Protein AF-A0A8T8DA16-F1 (afdb_monomer_lite)

Radius of gyration: 34.36 Å; chains: 1; bounding box: 110×51×105 Å

Secondary structure (DSSP, 8-state):
---PPPPPP-TT-PPPPPPEEEEEE--TTT-SS-EEEEEEETHHHHHHHHHHHHHTPPP---TTHHHHTTSPTTPBPPGGGHHHHHHHHHHHHHHHHHHHHHHHHHHS-SHHHHHHT-----------------------------------PPPP---PPP-PPPP-------

pLDDT: mean 71.91, std 21.82, range [33.97, 97.0]

Sequence (174 aa):
MSETPEPPRPDGAEPPPQRAAAALRFDPSTDPAPRVVAAGFGTMAEAILRRAREAGVPEVTSPLAPVLARVPPGQTIPAALFEVVAQIMALALELDRQMAAGRAGRAQGPDLAARWGLAAGAGSPAGAGSSGGAGAAAGSRSGPVRGGGGSWDAPPGGPAPRGHPDPDDGRSQA

Foldseek 3Di:
DDPDPDPDDPPPPDDPAWDWAWDWDDDPVPDPAIFTQAIDTHPSRVVVVVVCVVVVQDDDDDPCRVVNNPHDHPDGDDPVCRVVVVVVVVVRVVVSVVVVVVVVVVVDDDCVCVVVVVDPDDDDDDDDDDDDDDDDDDDDDDDDDDDDDDDPDDDDDDDDDDDDDDDDDDDDDD

Structure (mmCIF, N/CA/C/O backbone):
data_AF-A0A8T8DA16-F1
#
_entry.id   AF-A0A8T8DA16-F1
#
loop_
_atom_site.group_PDB
_atom_site.id
_atom_site.type_symbol
_atom_site.label_atom_id
_atom_site.label_alt_id
_atom_site.label_comp_id
_atom_site.label_asym_id
_atom_site.label_entity_id
_atom_site.label_seq_id
_atom_site.pdbx_PDB_ins_code
_atom_site.Cartn_x
_atom_site.Cartn_y
_atom_site.Cartn_z
_atom_site.occupancy
_atom_site.B_iso_or_equiv
_atom_site.auth_seq_id
_atom_site.auth_comp_id
_atom_site.auth_asym_id
_atom_site.auth_atom_id
_atom_site.pdbx_PDB_model_num
ATOM 1 N N . MET A 1 1 ? -2.607 -19.656 51.298 1.00 48.72 1 MET A N 1
ATOM 2 C CA . MET A 1 1 ? -2.716 -19.192 49.903 1.00 48.72 1 MET A CA 1
ATOM 3 C C . MET A 1 1 ? -1.971 -17.874 49.841 1.00 48.72 1 MET A C 1
ATOM 5 O O . MET A 1 1 ? -2.495 -16.875 50.308 1.00 48.72 1 MET A O 1
ATOM 9 N N . SER A 1 2 ? -0.698 -17.910 49.446 1.00 49.25 2 SER A N 1
ATOM 10 C CA . SER A 1 2 ? 0.132 -16.708 49.340 1.00 49.25 2 SER A CA 1
ATOM 11 C C . SER A 1 2 ? -0.138 -16.086 47.981 1.00 49.25 2 SER A C 1
ATOM 13 O O . SER A 1 2 ? 0.453 -16.493 46.986 1.00 49.25 2 SER A O 1
ATOM 15 N N . GLU A 1 3 ? -1.089 -15.163 47.930 1.00 54.31 3 GLU A N 1
ATOM 16 C CA . GLU A 1 3 ? -1.264 -14.308 46.764 1.00 54.31 3 GLU A CA 1
ATOM 17 C C . GLU A 1 3 ? -0.115 -13.295 46.797 1.00 54.31 3 GLU A C 1
ATOM 19 O O . GLU A 1 3 ? -0.095 -12.363 47.599 1.00 54.31 3 GLU A O 1
ATOM 24 N N . THR A 1 4 ? 0.939 -13.567 46.029 1.00 67.56 4 THR A N 1
ATOM 25 C CA . THR A 1 4 ? 1.995 -12.588 45.773 1.00 67.56 4 THR A CA 1
ATOM 26 C C . THR A 1 4 ? 1.342 -11.399 45.067 1.00 67.56 4 THR A C 1
ATOM 28 O O . THR A 1 4 ? 0.756 -11.614 44.006 1.00 67.56 4 THR A O 1
ATOM 31 N N . PRO A 1 5 ? 1.408 -10.168 45.606 1.00 65.50 5 PRO A N 1
ATOM 32 C CA . PRO A 1 5 ? 0.870 -9.012 44.903 1.00 65.50 5 PRO A CA 1
ATOM 33 C C . PRO A 1 5 ? 1.649 -8.827 43.595 1.00 65.50 5 PRO A C 1
ATOM 35 O O . PRO A 1 5 ? 2.867 -8.633 43.610 1.00 65.50 5 PRO A O 1
ATOM 38 N N . GLU A 1 6 ? 0.948 -8.958 42.465 1.00 62.88 6 GLU A N 1
ATOM 39 C CA . GLU A 1 6 ? 1.488 -8.712 41.126 1.00 62.88 6 GLU A CA 1
ATOM 40 C C . GLU A 1 6 ? 2.008 -7.261 41.081 1.00 62.88 6 GLU A C 1
ATOM 42 O O . GLU A 1 6 ? 1.307 -6.351 41.540 1.00 62.88 6 GLU A O 1
ATOM 47 N N . PRO A 1 7 ? 3.238 -7.011 40.594 1.00 73.38 7 PRO A N 1
ATOM 48 C CA . PRO A 1 7 ? 3.751 -5.652 40.474 1.00 73.38 7 PRO A CA 1
ATOM 49 C C . PRO A 1 7 ? 2.820 -4.819 39.577 1.00 73.38 7 PRO A C 1
ATOM 51 O O . PRO A 1 7 ? 2.279 -5.357 38.606 1.00 73.38 7 PRO A O 1
ATOM 54 N N . PRO A 1 8 ? 2.633 -3.516 39.864 1.00 69.31 8 PRO A N 1
ATOM 55 C CA . PRO A 1 8 ? 1.788 -2.662 39.041 1.00 69.31 8 PRO A CA 1
ATOM 56 C C . PRO A 1 8 ? 2.311 -2.689 37.605 1.00 69.31 8 PRO A C 1
ATOM 58 O O . PRO A 1 8 ? 3.487 -2.403 37.351 1.00 69.31 8 PRO A O 1
ATOM 61 N N . ARG A 1 9 ? 1.442 -3.070 36.660 1.00 64.38 9 ARG A N 1
ATOM 62 C CA . ARG A 1 9 ? 1.748 -2.909 35.237 1.00 64.38 9 ARG A CA 1
ATOM 63 C C . ARG A 1 9 ? 2.027 -1.423 35.009 1.00 64.38 9 ARG A C 1
ATOM 65 O O . ARG A 1 9 ? 1.379 -0.592 35.636 1.00 64.38 9 ARG A O 1
ATOM 72 N N . PRO A 1 10 ? 2.998 -1.058 34.164 1.00 67.38 10 PRO A N 1
ATOM 73 C CA . PRO A 1 10 ? 3.217 0.341 33.836 1.00 67.38 10 PRO A CA 1
ATOM 74 C C . PRO A 1 10 ? 1.944 0.885 33.170 1.00 67.38 10 PRO A C 1
ATOM 76 O O . PRO A 1 10 ? 1.715 0.639 31.987 1.00 67.38 10 PRO A O 1
ATOM 79 N N . ASP A 1 11 ? 1.123 1.610 33.934 1.00 63.00 11 ASP A N 1
ATOM 80 C CA . ASP A 1 11 ? -0.201 2.158 33.583 1.00 63.00 11 ASP A CA 1
ATOM 81 C C . ASP A 1 11 ? -0.168 3.241 32.475 1.00 63.00 11 ASP A C 1
ATOM 83 O O . ASP A 1 11 ? -1.054 4.084 32.366 1.00 63.00 11 ASP A O 1
ATOM 87 N N . GLY A 1 12 ? 0.859 3.238 31.623 1.00 59.25 12 GLY A N 1
ATOM 88 C CA . GLY A 1 12 ? 1.042 4.191 30.529 1.00 59.25 12 GLY A CA 1
ATOM 89 C C . GLY A 1 12 ? 1.931 3.694 29.388 1.00 59.25 12 GLY A C 1
ATOM 90 O O . GLY A 1 12 ? 2.266 4.480 28.505 1.00 59.25 12 GLY A O 1
ATOM 91 N N . ALA A 1 13 ? 2.334 2.418 29.376 1.00 49.81 13 ALA A N 1
ATOM 92 C CA . ALA A 1 13 ? 2.993 1.850 28.206 1.00 49.81 13 ALA A CA 1
ATOM 93 C C . ALA A 1 13 ? 1.924 1.579 27.139 1.00 49.81 13 ALA A C 1
ATOM 95 O O . ALA A 1 13 ? 1.258 0.542 27.170 1.00 49.81 13 ALA A O 1
ATOM 96 N N . GLU A 1 14 ? 1.724 2.531 26.221 1.00 58.03 14 GLU A N 1
ATOM 97 C CA . GLU A 1 14 ? 0.915 2.292 25.026 1.00 58.03 14 GLU A CA 1
ATOM 98 C C . GLU A 1 14 ? 1.383 0.982 24.370 1.00 58.03 14 GLU A C 1
ATOM 100 O O . GLU A 1 14 ? 2.596 0.748 24.265 1.00 58.03 14 GLU A O 1
ATOM 105 N N . PRO A 1 15 ? 0.458 0.090 23.967 1.00 59.72 15 PRO A N 1
ATOM 106 C CA . PRO A 1 15 ? 0.843 -1.133 23.283 1.00 59.72 15 PRO A CA 1
ATOM 107 C C . PRO A 1 15 ? 1.728 -0.766 22.084 1.00 59.72 15 PRO A C 1
ATOM 109 O O . PRO A 1 15 ? 1.443 0.224 21.401 1.00 59.72 15 PRO A O 1
ATOM 112 N N . PRO A 1 16 ? 2.806 -1.529 21.821 1.00 61.66 16 PRO A N 1
ATOM 113 C CA . PRO A 1 16 ? 3.749 -1.199 20.762 1.00 61.66 16 PRO A CA 1
ATOM 114 C C . PRO A 1 16 ? 3.000 -0.996 19.438 1.00 61.66 16 PRO A C 1
ATOM 116 O O . PRO A 1 16 ? 2.018 -1.706 19.184 1.00 61.66 16 PRO A O 1
ATOM 119 N N . PRO A 1 17 ? 3.433 -0.039 18.594 1.00 67.94 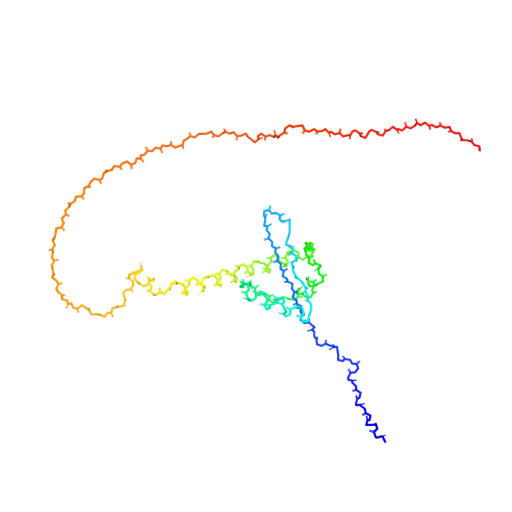17 PRO A N 1
ATOM 120 C CA . PRO A 1 17 ? 2.697 0.345 17.399 1.00 67.94 17 PRO A CA 1
ATOM 121 C C . PRO A 1 17 ? 2.419 -0.889 16.545 1.00 67.94 17 PRO A C 1
ATOM 123 O O . PRO A 1 17 ? 3.336 -1.565 16.069 1.00 67.94 17 PRO A O 1
ATOM 126 N N . GLN A 1 18 ? 1.134 -1.208 16.382 1.00 81.25 18 GLN A N 1
ATOM 127 C CA . GLN A 1 18 ? 0.723 -2.375 15.615 1.00 81.25 18 GLN A CA 1
ATOM 128 C C . GLN A 1 18 ? 1.146 -2.186 14.158 1.00 81.25 18 GLN A C 1
ATOM 130 O O . GLN A 1 18 ? 0.833 -1.167 13.537 1.00 81.25 18 GLN A O 1
ATOM 135 N N . ARG A 1 19 ? 1.850 -3.181 13.600 1.00 90.94 19 ARG A N 1
ATOM 136 C CA . ARG A 1 19 ? 2.207 -3.193 12.175 1.00 90.94 19 ARG A CA 1
ATOM 137 C C . ARG A 1 19 ? 0.941 -3.046 11.337 1.00 90.94 19 ARG A C 1
ATOM 139 O O . ARG A 1 19 ? -0.060 -3.693 11.623 1.00 90.94 19 ARG A O 1
ATOM 146 N N . ALA A 1 20 ? 1.003 -2.225 10.298 1.00 95.69 20 ALA A N 1
ATOM 147 C CA . ALA A 1 20 ? -0.088 -2.020 9.357 1.00 95.69 20 ALA A CA 1
ATOM 148 C C . ALA A 1 20 ? 0.397 -2.328 7.941 1.00 95.69 20 ALA A C 1
ATOM 150 O O . ALA A 1 20 ? 1.545 -2.035 7.603 1.00 95.69 20 ALA A O 1
ATOM 151 N N . ALA A 1 21 ? -0.476 -2.902 7.120 1.00 96.75 21 ALA A N 1
ATOM 152 C CA . ALA A 1 21 ? -0.209 -3.128 5.708 1.00 96.75 21 ALA A CA 1
ATOM 153 C C . ALA A 1 21 ? -1.476 -2.890 4.886 1.00 96.75 21 ALA A C 1
ATOM 155 O O . ALA A 1 21 ? -2.583 -3.226 5.311 1.00 96.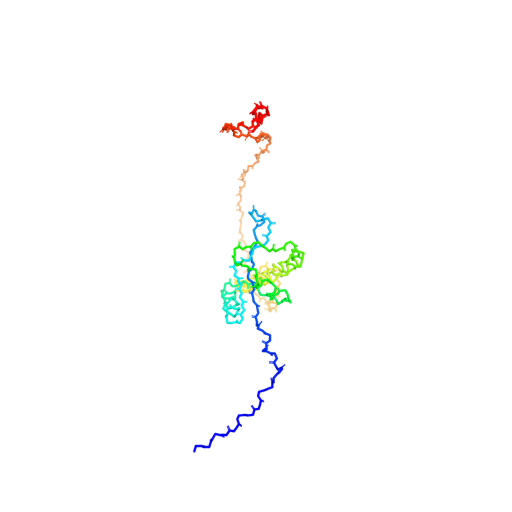75 21 ALA A O 1
ATOM 156 N N . ALA A 1 22 ? -1.288 -2.340 3.691 1.00 96.81 22 ALA A N 1
ATOM 157 C CA . ALA A 1 22 ? -2.323 -2.201 2.682 1.00 96.81 22 ALA A CA 1
ATOM 158 C C . ALA A 1 22 ? -1.734 -2.582 1.322 1.00 96.81 22 ALA A C 1
ATOM 160 O O . ALA A 1 22 ? -0.644 -2.138 0.967 1.00 96.81 22 ALA A O 1
ATOM 161 N N . ALA A 1 23 ? -2.452 -3.414 0.577 1.00 96.62 23 ALA A N 1
ATOM 162 C CA . ALA A 1 23 ? -2.124 -3.791 -0.787 1.00 96.62 23 ALA A CA 1
ATOM 163 C C . ALA A 1 23 ? -2.975 -2.961 -1.747 1.00 96.62 23 ALA A C 1
ATOM 165 O O . ALA A 1 23 ? -4.195 -2.871 -1.583 1.00 96.62 23 ALA A O 1
ATOM 166 N N . LEU A 1 24 ? -2.327 -2.371 -2.748 1.00 95.19 24 LEU A N 1
ATOM 167 C CA . LEU A 1 24 ? -2.955 -1.472 -3.710 1.00 95.19 24 LEU A CA 1
ATOM 168 C C . LEU A 1 24 ? -2.936 -2.079 -5.114 1.00 95.19 24 LEU A C 1
ATOM 170 O O . LEU A 1 24 ? -1.974 -2.740 -5.500 1.00 95.19 24 LEU A O 1
ATOM 174 N N . ARG A 1 25 ? -3.988 -1.814 -5.888 1.00 93.62 25 ARG A N 1
ATOM 175 C CA . ARG A 1 25 ? -4.077 -2.110 -7.322 1.00 93.62 25 ARG A CA 1
ATOM 176 C C . ARG A 1 25 ? -4.453 -0.840 -8.066 1.00 93.62 25 ARG A C 1
ATOM 178 O O . ARG A 1 25 ? -5.314 -0.088 -7.615 1.00 93.62 25 ARG A O 1
ATOM 185 N N . PHE A 1 26 ? -3.856 -0.639 -9.231 1.00 93.00 26 PHE A N 1
ATOM 186 C CA . PHE A 1 26 ? -4.260 0.412 -10.151 1.00 93.00 26 PHE A CA 1
ATOM 187 C C . PHE A 1 26 ? -4.212 -0.110 -11.581 1.00 93.00 26 PHE A C 1
ATOM 189 O O . PHE A 1 26 ? -3.174 -0.603 -12.020 1.00 93.00 26 PHE A O 1
ATOM 196 N N . ASP A 1 27 ? -5.335 -0.003 -12.283 1.00 91.31 27 ASP A N 1
ATOM 197 C CA . ASP A 1 27 ? -5.421 -0.245 -13.717 1.00 91.31 27 ASP A CA 1
ATOM 198 C C . ASP A 1 27 ? -5.810 1.061 -14.418 1.00 91.31 27 ASP A C 1
ATOM 200 O O . ASP A 1 27 ? -6.952 1.500 -14.274 1.00 91.31 27 ASP A O 1
ATOM 204 N N . PRO A 1 28 ? -4.898 1.694 -15.176 1.00 87.69 28 PRO A N 1
ATOM 205 C CA . PRO A 1 28 ? -5.166 2.985 -15.804 1.00 87.69 28 PRO A CA 1
ATOM 206 C C . PRO A 1 28 ? -6.267 2.926 -16.873 1.00 87.69 28 PRO A C 1
ATOM 208 O O . PRO A 1 28 ? -6.767 3.972 -17.276 1.00 87.69 28 PRO A O 1
ATOM 211 N N . SER A 1 29 ? -6.644 1.732 -17.342 1.00 91.69 29 SER A N 1
ATOM 212 C CA . SER A 1 29 ? -7.672 1.558 -18.375 1.00 91.69 29 SER A CA 1
ATOM 213 C C . SER A 1 29 ? -9.080 1.498 -17.788 1.00 91.69 29 SER A C 1
ATOM 215 O O . SER A 1 29 ? -10.044 1.844 -18.468 1.00 91.69 29 SER A O 1
ATOM 217 N N . THR A 1 30 ? -9.216 1.029 -16.544 1.00 88.94 30 THR A N 1
ATOM 218 C CA . THR A 1 30 ? -10.522 0.731 -15.933 1.00 88.94 30 THR A CA 1
ATOM 219 C C . THR A 1 30 ? -10.777 1.481 -14.634 1.00 88.94 30 THR A C 1
ATOM 221 O O . THR A 1 30 ? -11.932 1.674 -14.258 1.00 88.94 30 THR A O 1
ATOM 224 N N . ASP A 1 31 ? -9.726 1.866 -13.911 1.00 87.00 31 ASP A N 1
ATOM 225 C CA . ASP A 1 31 ? -9.846 2.467 -12.592 1.00 87.00 31 ASP A CA 1
ATOM 226 C C . ASP A 1 31 ? -9.586 3.977 -12.635 1.00 87.00 31 ASP A C 1
ATOM 228 O O . ASP A 1 31 ? -8.517 4.408 -13.065 1.00 87.00 31 ASP A O 1
ATOM 232 N N . PRO A 1 32 ? -10.507 4.804 -12.107 1.00 86.25 32 PRO A N 1
ATOM 233 C CA . PRO A 1 32 ? -10.292 6.247 -12.016 1.00 86.25 32 PRO A CA 1
ATOM 234 C C . PRO A 1 32 ? -9.229 6.620 -10.970 1.00 86.25 32 PRO A C 1
ATOM 236 O O . PRO A 1 32 ? -8.730 7.741 -10.974 1.00 86.25 32 PRO A O 1
ATOM 239 N N . ALA A 1 33 ? -8.906 5.706 -10.048 1.00 91.06 33 ALA A N 1
ATOM 240 C CA . ALA A 1 33 ? -7.871 5.877 -9.035 1.00 91.06 33 ALA A CA 1
ATOM 241 C C . ALA A 1 33 ? -7.466 4.525 -8.414 1.00 91.06 33 ALA A C 1
ATOM 243 O O . ALA A 1 33 ? -8.208 3.545 -8.540 1.00 91.06 33 ALA A O 1
ATOM 244 N N . PRO A 1 34 ? -6.310 4.451 -7.724 1.00 92.62 34 PRO A N 1
ATOM 245 C CA . PRO A 1 34 ? -5.860 3.223 -7.083 1.00 92.62 34 PRO A CA 1
ATOM 246 C C . PRO A 1 34 ? -6.856 2.730 -6.027 1.00 92.62 34 PRO A C 1
ATOM 248 O O . PRO A 1 34 ? -7.420 3.515 -5.258 1.00 92.62 34 PRO A O 1
ATOM 251 N N . ARG A 1 35 ? -7.049 1.413 -5.973 1.00 94.44 35 ARG A N 1
ATOM 252 C CA . ARG A 1 35 ? -7.929 0.736 -5.017 1.00 94.44 35 ARG A CA 1
ATOM 253 C C . ARG A 1 35 ? -7.140 -0.092 -4.026 1.00 94.44 35 ARG A C 1
ATOM 255 O O . ARG A 1 35 ? -6.098 -0.656 -4.354 1.00 94.44 35 ARG A O 1
ATOM 262 N N . VAL A 1 36 ? -7.690 -0.213 -2.829 1.00 95.88 36 VAL A N 1
ATOM 263 C CA . VAL A 1 36 ? -7.195 -1.125 -1.803 1.00 95.88 36 VAL A CA 1
ATOM 264 C C . VAL A 1 36 ? -7.752 -2.511 -2.089 1.00 95.88 36 VAL A C 1
ATOM 266 O O . VAL A 1 36 ? -8.961 -2.677 -2.180 1.00 95.88 36 VAL A O 1
ATOM 269 N N . VAL A 1 37 ? -6.895 -3.519 -2.235 1.00 96.00 37 VAL A N 1
ATOM 270 C CA . VAL A 1 37 ? -7.319 -4.919 -2.448 1.00 96.00 37 VAL A CA 1
ATOM 271 C C . VAL A 1 37 ? -7.197 -5.765 -1.183 1.00 96.00 37 VAL A C 1
ATOM 273 O O . VAL A 1 37 ? -7.912 -6.750 -1.032 1.00 96.00 37 VAL A O 1
ATOM 276 N N . ALA A 1 38 ? -6.334 -5.364 -0.250 1.00 96.69 38 ALA A N 1
ATOM 277 C CA . ALA A 1 38 ? -6.235 -5.945 1.083 1.00 96.69 38 ALA A CA 1
ATOM 278 C C . ALA A 1 38 ? -5.724 -4.889 2.067 1.00 96.69 38 ALA A C 1
ATOM 280 O O . ALA A 1 38 ? -4.929 -4.031 1.693 1.00 96.69 38 ALA A O 1
ATOM 281 N N . ALA A 1 39 ? -6.155 -4.961 3.321 1.00 95.81 39 ALA A N 1
ATOM 282 C CA . ALA A 1 39 ? -5.749 -4.046 4.380 1.00 95.81 39 ALA A CA 1
ATOM 283 C C . ALA A 1 39 ? -5.822 -4.758 5.732 1.00 95.81 39 ALA A C 1
ATOM 285 O O . ALA A 1 39 ? -6.686 -5.613 5.937 1.00 95.81 39 ALA A O 1
ATOM 286 N N . GLY A 1 40 ? -4.922 -4.424 6.654 1.00 95.25 40 GLY A N 1
ATOM 287 C CA . GLY A 1 40 ? -4.958 -5.003 7.988 1.00 95.25 40 GLY A CA 1
ATOM 288 C C . GLY A 1 40 ? -3.901 -4.472 8.943 1.00 95.25 40 GLY A C 1
ATOM 289 O O . GLY A 1 40 ? -2.954 -3.786 8.552 1.00 95.25 40 GLY A O 1
ATOM 290 N N . PHE A 1 41 ? -4.078 -4.849 10.207 1.00 95.12 41 PHE A N 1
ATOM 291 C CA . PHE A 1 41 ? -3.183 -4.553 11.321 1.00 95.12 41 PHE A CA 1
ATOM 292 C C . PHE A 1 41 ? -2.680 -5.853 11.961 1.00 95.12 41 PHE A C 1
ATOM 294 O O . PHE A 1 41 ? -3.298 -6.910 11.808 1.00 95.12 41 PHE A O 1
ATOM 301 N N . GLY A 1 42 ? -1.552 -5.778 12.666 1.00 94.69 42 GLY A N 1
ATOM 302 C CA . GLY A 1 42 ? -0.967 -6.889 13.415 1.00 94.69 42 GLY A CA 1
ATOM 303 C C . GLY A 1 42 ? -0.766 -8.137 12.553 1.00 94.69 42 GLY A C 1
ATOM 304 O O . GLY A 1 42 ? -0.133 -8.085 11.499 1.00 94.69 42 GLY A O 1
ATOM 305 N N . THR A 1 43 ? -1.352 -9.255 12.979 1.00 94.50 43 THR A N 1
ATOM 306 C CA . THR A 1 43 ? -1.237 -10.559 12.304 1.00 94.50 43 THR A CA 1
ATOM 307 C C . THR A 1 43 ? -1.777 -10.547 10.873 1.00 94.50 43 THR A C 1
ATOM 309 O O . THR A 1 43 ? -1.221 -11.213 9.998 1.00 94.50 43 THR A O 1
ATOM 312 N N . MET A 1 44 ? -2.823 -9.760 10.594 1.00 95.50 44 MET A N 1
ATOM 313 C CA . MET A 1 44 ? -3.345 -9.610 9.234 1.00 95.50 44 MET A CA 1
ATOM 314 C C . MET A 1 44 ? -2.346 -8.864 8.345 1.00 95.50 44 MET A C 1
ATOM 316 O O . MET A 1 44 ? -2.127 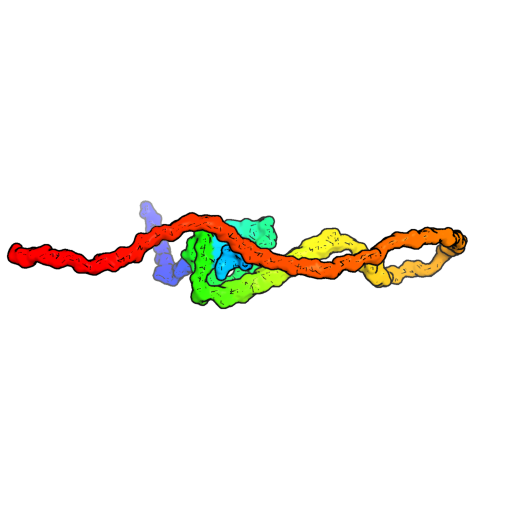-9.261 7.202 1.00 95.50 44 MET A O 1
ATOM 320 N N . ALA A 1 45 ? -1.689 -7.826 8.873 1.00 96.00 45 ALA A N 1
ATOM 321 C CA . ALA A 1 45 ? -0.654 -7.105 8.136 1.00 96.00 45 ALA A CA 1
ATOM 322 C C . ALA A 1 45 ? 0.515 -8.033 7.767 1.00 96.00 45 ALA A C 1
ATOM 324 O O . ALA A 1 45 ? 0.977 -8.033 6.628 1.00 96.00 45 ALA A O 1
ATOM 325 N N . GLU A 1 46 ? 0.949 -8.877 8.703 1.00 95.38 46 GLU A N 1
ATOM 326 C CA . GLU A 1 46 ? 1.995 -9.875 8.458 1.00 95.38 46 GLU A CA 1
ATOM 327 C C . GLU A 1 46 ? 1.588 -10.897 7.394 1.00 95.38 46 GLU A C 1
ATOM 329 O O . GLU A 1 46 ? 2.393 -11.246 6.529 1.00 95.38 46 GLU A O 1
ATOM 334 N N . ALA A 1 47 ? 0.331 -11.350 7.415 1.00 96.31 47 ALA A N 1
ATOM 335 C CA . ALA A 1 47 ? -0.194 -12.250 6.395 1.00 96.31 47 ALA A CA 1
ATOM 336 C C . ALA A 1 47 ? -0.195 -11.600 5.001 1.00 96.31 47 ALA A C 1
ATOM 338 O O . ALA A 1 47 ? 0.201 -12.253 4.036 1.00 96.31 47 ALA A O 1
ATOM 339 N N . ILE A 1 48 ? -0.581 -10.322 4.896 1.00 96.56 48 ILE A N 1
ATOM 340 C CA . ILE A 1 48 ? -0.545 -9.558 3.638 1.00 96.56 48 ILE A CA 1
ATOM 341 C C . ILE A 1 48 ? 0.891 -9.454 3.117 1.00 96.56 48 ILE A C 1
ATOM 343 O O . ILE A 1 48 ? 1.143 -9.784 1.960 1.00 96.56 48 ILE A O 1
ATOM 347 N N . LEU A 1 49 ? 1.841 -9.058 3.969 1.00 95.50 49 LEU A N 1
ATOM 348 C CA . LEU A 1 49 ? 3.251 -8.922 3.587 1.00 95.50 49 LEU A CA 1
ATOM 349 C C . LEU A 1 49 ? 3.850 -10.261 3.147 1.00 95.50 49 LEU A C 1
ATOM 351 O O . LEU A 1 49 ? 4.537 -10.334 2.131 1.00 95.50 49 LEU A O 1
ATOM 355 N N . ARG A 1 50 ? 3.543 -11.349 3.861 1.00 96.94 50 ARG A N 1
ATOM 356 C CA . ARG A 1 50 ? 3.981 -12.694 3.473 1.00 96.94 50 ARG A CA 1
ATOM 357 C C . ARG A 1 50 ? 3.455 -13.077 2.086 1.00 96.94 50 ARG A C 1
ATOM 359 O O . ARG A 1 50 ? 4.234 -13.516 1.246 1.00 96.94 50 ARG A O 1
ATOM 366 N N . ARG A 1 51 ? 2.161 -12.860 1.824 1.00 97.00 51 ARG A N 1
ATOM 367 C CA . ARG A 1 51 ? 1.551 -13.125 0.509 1.00 97.00 51 ARG A CA 1
ATOM 368 C C . ARG A 1 51 ? 2.155 -12.257 -0.596 1.00 97.00 51 ARG A C 1
ATOM 370 O O . ARG A 1 51 ? 2.354 -12.755 -1.699 1.00 97.00 51 ARG A O 1
ATOM 377 N N . ALA A 1 52 ? 2.474 -10.995 -0.306 1.00 95.19 52 ALA A N 1
ATOM 378 C CA . ALA A 1 52 ? 3.136 -10.103 -1.254 1.00 95.19 52 ALA A CA 1
ATOM 379 C C . ALA A 1 52 ? 4.506 -10.658 -1.680 1.00 95.19 52 ALA A C 1
ATOM 381 O O . ALA A 1 52 ? 4.771 -10.758 -2.876 1.00 95.19 52 ALA A O 1
ATOM 382 N N . ARG A 1 53 ? 5.321 -11.130 -0.726 1.00 94.44 53 ARG A N 1
ATOM 383 C CA . ARG A 1 53 ? 6.623 -11.772 -1.002 1.00 94.44 53 ARG A CA 1
ATOM 384 C C . ARG A 1 53 ? 6.492 -13.015 -1.866 1.00 94.44 53 ARG A C 1
ATOM 386 O O . ARG A 1 53 ? 7.221 -13.158 -2.841 1.00 94.44 53 ARG A O 1
ATOM 393 N N . GLU A 1 54 ? 5.561 -13.900 -1.512 1.00 94.44 54 GLU A N 1
ATOM 394 C CA . GLU A 1 54 ? 5.284 -15.133 -2.261 1.00 94.44 54 GLU A CA 1
ATOM 395 C C . GLU A 1 54 ? 4.866 -14.835 -3.709 1.00 94.44 54 GLU A C 1
ATOM 397 O O . GLU A 1 54 ? 5.289 -15.527 -4.632 1.00 94.44 54 GLU A O 1
ATOM 402 N N . ALA A 1 55 ? 4.073 -13.781 -3.912 1.00 93.62 55 ALA A N 1
ATOM 403 C CA . ALA A 1 55 ? 3.612 -13.342 -5.225 1.00 93.62 55 ALA A CA 1
ATOM 404 C C . ALA A 1 55 ? 4.633 -12.471 -5.987 1.00 93.62 55 ALA A C 1
ATOM 406 O O . ALA A 1 55 ? 4.393 -12.124 -7.143 1.00 93.62 55 ALA A O 1
ATOM 407 N N . GLY A 1 56 ? 5.761 -12.106 -5.367 1.00 92.69 56 GLY A N 1
ATOM 408 C CA . GLY A 1 56 ? 6.750 -11.200 -5.955 1.00 92.69 56 GLY A CA 1
ATOM 409 C C . GLY A 1 56 ? 6.255 -9.759 -6.118 1.00 92.69 56 GLY A C 1
ATOM 410 O O . GLY A 1 56 ? 6.712 -9.065 -7.021 1.00 92.69 56 GLY A O 1
ATOM 411 N N . VAL A 1 57 ? 5.316 -9.322 -5.277 1.00 94.88 57 VAL A N 1
ATOM 412 C CA . VAL A 1 57 ? 4.818 -7.942 -5.234 1.00 94.88 57 VAL A CA 1
ATOM 413 C C . VAL A 1 57 ? 5.793 -7.081 -4.414 1.00 94.88 57 VAL A C 1
ATOM 415 O O . VAL A 1 57 ? 6.153 -7.485 -3.307 1.00 94.88 57 VAL A O 1
ATOM 418 N N . PRO A 1 58 ? 6.220 -5.904 -4.910 1.00 94.31 58 PRO A N 1
ATOM 419 C CA . PRO A 1 58 ? 7.134 -5.017 -4.187 1.00 94.31 58 PRO A CA 1
ATOM 420 C C . PRO A 1 58 ? 6.538 -4.509 -2.867 1.00 94.31 58 PRO A C 1
ATOM 422 O O . PRO A 1 58 ? 5.382 -4.092 -2.803 1.00 94.31 58 PRO A O 1
ATOM 425 N N . GLU A 1 59 ? 7.365 -4.480 -1.823 1.00 94.88 59 GLU A N 1
ATOM 426 C CA . GLU A 1 59 ? 7.031 -3.896 -0.522 1.00 94.88 59 GLU A CA 1
ATOM 427 C C . GLU A 1 59 ? 7.627 -2.489 -0.403 1.00 94.88 59 GLU A C 1
ATOM 429 O O . GLU A 1 59 ? 8.824 -2.290 -0.611 1.00 94.88 59 GLU A O 1
ATOM 434 N N . VAL A 1 60 ? 6.801 -1.515 -0.011 1.00 95.06 60 VAL A N 1
ATOM 435 C CA . VAL A 1 60 ? 7.237 -0.144 0.282 1.00 95.06 60 VAL A CA 1
ATOM 436 C C . VAL A 1 60 ? 6.814 0.228 1.699 1.00 95.06 60 VAL A C 1
ATOM 438 O O . VAL A 1 60 ? 5.629 0.204 2.034 1.00 95.06 60 VAL A O 1
ATOM 441 N N . THR A 1 61 ? 7.780 0.606 2.534 1.00 93.94 61 THR A N 1
ATOM 442 C CA . THR A 1 61 ? 7.514 1.114 3.886 1.00 93.94 61 THR A CA 1
ATOM 443 C C . THR A 1 61 ? 7.085 2.576 3.812 1.00 93.94 61 THR A C 1
ATOM 445 O O . THR A 1 61 ? 7.789 3.401 3.237 1.00 93.94 61 THR A O 1
ATOM 448 N N . SER A 1 62 ? 5.945 2.915 4.418 1.00 92.81 62 SER A N 1
ATOM 449 C CA . SER A 1 62 ? 5.422 4.283 4.430 1.00 92.81 62 SER A CA 1
ATOM 450 C C . SER A 1 62 ? 4.665 4.589 5.726 1.00 92.81 62 SER A C 1
ATOM 452 O O . SER A 1 62 ? 3.931 3.723 6.214 1.00 92.81 62 SER A O 1
ATOM 454 N N . PRO A 1 63 ? 4.757 5.825 6.260 1.00 91.56 63 PRO A N 1
ATOM 455 C CA . PRO A 1 63 ? 3.930 6.265 7.385 1.00 91.56 63 PRO A CA 1
ATOM 456 C C . PRO A 1 63 ? 2.431 6.310 7.047 1.00 91.56 63 PRO A C 1
ATOM 458 O O . PRO A 1 63 ? 1.610 6.403 7.953 1.00 91.56 63 PRO A O 1
ATOM 461 N N . LEU A 1 64 ? 2.050 6.209 5.766 1.00 92.12 64 LEU A N 1
ATOM 462 C CA . LEU A 1 64 ? 0.647 6.112 5.355 1.00 92.12 64 LEU A CA 1
ATOM 463 C C . LEU A 1 64 ? 0.037 4.723 5.553 1.00 92.12 64 LEU A C 1
ATOM 465 O O . LEU A 1 64 ? -1.184 4.597 5.464 1.00 92.12 64 LEU A O 1
ATOM 469 N N . ALA A 1 65 ? 0.832 3.686 5.833 1.00 93.50 65 ALA A N 1
ATOM 470 C CA . ALA A 1 65 ? 0.316 2.324 5.966 1.00 93.50 65 ALA A CA 1
ATOM 471 C C . ALA A 1 65 ? -0.838 2.200 6.989 1.00 93.50 65 ALA A C 1
ATOM 473 O O . ALA A 1 65 ? -1.850 1.595 6.637 1.00 93.50 65 ALA A O 1
ATOM 474 N N . PRO A 1 66 ? -0.791 2.815 8.193 1.00 93.88 66 PRO A N 1
ATOM 475 C CA . PRO A 1 66 ? -1.910 2.780 9.138 1.00 93.88 66 PRO A CA 1
ATOM 476 C C . PRO A 1 66 ? -3.161 3.511 8.644 1.00 93.88 66 PRO A C 1
ATOM 478 O O . PRO A 1 66 ? -4.271 3.127 8.999 1.00 93.88 66 PRO A O 1
ATOM 481 N N . VAL A 1 67 ? -2.997 4.562 7.836 1.00 93.56 67 VAL A N 1
ATOM 482 C CA . VAL A 1 67 ? -4.118 5.322 7.263 1.00 93.56 67 VAL A CA 1
ATOM 483 C C . VAL A 1 67 ? -4.787 4.504 6.161 1.00 93.56 67 VAL A C 1
ATOM 485 O O . VAL A 1 67 ? -6.003 4.332 6.170 1.00 93.56 67 VAL A O 1
ATOM 488 N N . LEU A 1 68 ? -3.993 3.933 5.253 1.00 93.06 68 LEU A N 1
ATOM 489 C CA . LEU A 1 68 ? -4.482 3.077 4.172 1.00 93.06 68 LEU A CA 1
ATOM 490 C C . LEU A 1 68 ? -5.092 1.774 4.699 1.00 93.06 68 LEU A C 1
ATOM 492 O O . LEU A 1 68 ? -6.073 1.296 4.143 1.00 93.06 68 LEU A O 1
ATOM 496 N N . ALA A 1 69 ? -4.578 1.237 5.808 1.00 94.25 69 ALA A N 1
ATOM 497 C CA . ALA A 1 69 ? -5.124 0.041 6.445 1.00 94.25 69 ALA A CA 1
ATOM 498 C C . ALA A 1 69 ? -6.536 0.242 7.036 1.00 94.25 69 ALA A C 1
ATOM 500 O O . ALA A 1 69 ? -7.211 -0.736 7.351 1.00 94.25 69 ALA A O 1
ATOM 501 N N . ARG A 1 70 ? -7.001 1.493 7.181 1.00 93.81 70 ARG A N 1
ATOM 502 C CA . ARG A 1 70 ? -8.384 1.817 7.582 1.00 93.81 70 ARG A CA 1
ATOM 503 C C . ARG A 1 70 ? -9.350 1.883 6.400 1.00 93.81 70 ARG A C 1
ATOM 505 O O . ARG A 1 70 ? -10.557 1.938 6.615 1.00 93.81 70 ARG A O 1
ATOM 512 N N . VAL A 1 71 ? -8.844 1.907 5.168 1.00 93.56 71 VAL A N 1
ATOM 513 C CA . VAL A 1 71 ? -9.679 1.915 3.966 1.00 93.56 71 VAL A CA 1
ATOM 514 C C . VAL A 1 71 ? -10.163 0.484 3.700 1.00 93.56 71 VAL A C 1
ATOM 516 O O . VAL A 1 71 ? -9.335 -0.428 3.630 1.00 93.56 71 VAL A O 1
ATOM 519 N N . PRO A 1 72 ? -11.480 0.254 3.545 1.00 92.62 72 PRO A N 1
ATOM 520 C CA . PRO A 1 72 ? -11.997 -1.081 3.279 1.00 92.62 72 PRO A CA 1
ATOM 521 C C . PRO A 1 72 ? -11.450 -1.660 1.962 1.00 92.62 72 PRO A C 1
ATOM 523 O O . PRO A 1 72 ? -11.391 -0.942 0.959 1.00 92.62 72 PRO A O 1
ATOM 526 N N . PRO A 1 73 ? -11.101 -2.957 1.914 1.00 94.94 73 PRO A N 1
ATOM 527 C CA . PRO A 1 73 ? -10.783 -3.629 0.659 1.00 94.94 73 PRO A CA 1
ATOM 528 C C . PRO A 1 73 ? -11.916 -3.489 -0.371 1.00 94.94 73 PRO A C 1
ATOM 530 O O . PRO A 1 73 ? -13.095 -3.514 -0.027 1.00 94.94 73 PRO A O 1
ATOM 533 N N . GLY A 1 74 ? -11.552 -3.337 -1.641 1.00 92.44 74 GLY A N 1
ATOM 534 C CA . GLY A 1 74 ? -12.449 -3.052 -2.764 1.00 92.44 74 GLY A CA 1
ATOM 535 C C . GLY A 1 74 ? -12.699 -1.560 -3.007 1.00 92.44 74 GLY A C 1
ATOM 536 O O . GLY A 1 74 ? -13.132 -1.191 -4.099 1.00 92.44 74 GLY A O 1
ATOM 537 N N . GLN A 1 75 ? -12.393 -0.692 -2.039 1.00 93.62 75 GLN A N 1
ATOM 538 C CA . GLN A 1 75 ? -12.614 0.746 -2.174 1.00 93.62 75 GLN A CA 1
ATOM 539 C C . GLN A 1 75 ? -11.445 1.459 -2.850 1.00 93.62 75 GLN A C 1
ATOM 541 O O . GLN A 1 75 ? -10.276 1.080 -2.728 1.00 93.62 75 GLN A O 1
ATOM 546 N N . THR A 1 76 ? -11.780 2.546 -3.536 1.00 93.56 76 THR A N 1
ATOM 547 C CA . THR A 1 76 ? -10.807 3.512 -4.043 1.00 93.56 76 THR A CA 1
ATOM 548 C C . THR A 1 76 ? -10.249 4.342 -2.894 1.00 93.56 76 THR A C 1
ATOM 550 O O . THR A 1 76 ? -10.948 4.646 -1.927 1.00 93.56 76 THR A O 1
ATOM 553 N N . ILE A 1 77 ? -8.979 4.714 -2.997 1.00 92.69 77 ILE A N 1
ATOM 554 C CA . ILE A 1 77 ? -8.327 5.562 -2.001 1.00 92.69 77 ILE A CA 1
ATOM 555 C C . ILE A 1 77 ? -9.021 6.944 -1.952 1.00 92.69 77 ILE A C 1
ATOM 557 O O . ILE A 1 77 ? -9.539 7.412 -2.966 1.00 92.69 77 ILE A O 1
ATOM 561 N N . PRO A 1 78 ? -9.067 7.627 -0.795 1.00 89.56 78 PRO A N 1
ATOM 562 C CA . PRO A 1 78 ? -9.550 9.004 -0.724 1.00 89.56 78 PRO A CA 1
ATOM 563 C C . PRO A 1 78 ? -8.671 9.981 -1.517 1.00 89.56 78 PRO A C 1
ATOM 565 O O . PRO A 1 78 ? -7.444 9.893 -1.468 1.00 89.56 78 PRO A O 1
ATOM 568 N N . ALA A 1 79 ? -9.290 10.984 -2.150 1.00 90.81 79 ALA A N 1
ATOM 569 C CA . ALA A 1 79 ? -8.588 11.981 -2.967 1.00 90.81 79 ALA A CA 1
ATOM 570 C C . ALA A 1 79 ? -7.459 12.710 -2.213 1.00 90.81 79 ALA A C 1
ATOM 572 O O . ALA A 1 79 ? -6.410 12.988 -2.787 1.00 90.81 79 ALA A O 1
ATOM 573 N N . ALA A 1 80 ? -7.633 12.937 -0.907 1.00 92.44 80 ALA A N 1
ATOM 574 C CA . ALA A 1 80 ? -6.629 13.562 -0.043 1.00 92.44 80 ALA A CA 1
ATOM 575 C C . ALA A 1 80 ? -5.293 12.792 0.027 1.00 92.44 80 ALA A C 1
ATOM 577 O O . ALA A 1 80 ? -4.283 13.364 0.423 1.00 92.44 80 ALA A O 1
ATOM 578 N N . LEU A 1 81 ? -5.275 11.504 -0.337 1.00 92.38 81 LEU A N 1
ATOM 579 C CA . LEU A 1 81 ? -4.078 10.658 -0.307 1.00 92.38 81 LEU A CA 1
ATOM 580 C C . LEU A 1 81 ? -3.508 10.371 -1.703 1.00 92.38 81 LEU A C 1
ATOM 582 O O . LEU A 1 81 ? -2.479 9.708 -1.803 1.00 92.38 81 LEU A O 1
ATOM 586 N N . PHE A 1 82 ? -4.148 10.842 -2.779 1.00 92.19 82 PHE A N 1
ATOM 587 C CA . PHE A 1 82 ? -3.773 10.483 -4.151 1.00 92.19 82 PHE A CA 1
ATOM 588 C C . PHE A 1 82 ? -2.347 10.866 -4.508 1.00 92.19 82 PHE A C 1
ATOM 590 O O . PHE A 1 82 ? -1.628 10.041 -5.063 1.00 92.19 82 PHE A O 1
ATOM 597 N N . GLU A 1 83 ? -1.927 12.079 -4.165 1.00 92.56 83 GLU A N 1
ATOM 598 C CA . GLU A 1 83 ? -0.594 12.567 -4.511 1.00 92.56 83 GLU A CA 1
ATOM 599 C C . GLU A 1 83 ? 0.501 11.702 -3.878 1.00 92.56 83 GLU A C 1
ATOM 601 O O . GLU A 1 83 ? 1.392 11.199 -4.563 1.00 92.56 83 GLU A O 1
ATOM 606 N N . VAL A 1 84 ? 0.394 11.453 -2.573 1.00 94.25 84 VAL A N 1
ATOM 607 C CA . VAL A 1 84 ? 1.398 10.671 -1.845 1.00 94.25 84 VAL A CA 1
ATOM 608 C C . VAL A 1 84 ? 1.354 9.199 -2.260 1.00 94.25 84 VAL A C 1
ATOM 610 O O . VAL A 1 84 ? 2.396 8.560 -2.399 1.00 94.25 84 VAL A O 1
ATOM 613 N N . VAL A 1 85 ? 0.165 8.647 -2.523 1.00 94.50 85 VAL A N 1
ATOM 614 C CA . VAL A 1 85 ? 0.045 7.274 -3.032 1.00 94.50 85 VAL A CA 1
ATOM 615 C C . VAL A 1 85 ? 0.630 7.140 -4.436 1.00 94.50 85 VAL A C 1
ATOM 617 O O . VAL A 1 85 ? 1.286 6.138 -4.711 1.00 94.50 85 VAL A O 1
ATOM 620 N N . ALA A 1 86 ? 0.459 8.129 -5.313 1.00 93.75 86 ALA A N 1
ATOM 621 C CA . ALA A 1 86 ? 1.056 8.106 -6.646 1.00 93.75 86 ALA A CA 1
ATOM 622 C C . ALA A 1 86 ? 2.588 8.026 -6.571 1.00 93.75 86 ALA A C 1
ATOM 624 O O . ALA A 1 86 ? 3.199 7.239 -7.293 1.00 93.75 86 ALA A O 1
ATOM 625 N N . GLN A 1 87 ? 3.204 8.763 -5.641 1.00 94.50 87 GLN A N 1
ATOM 626 C CA . GLN A 1 87 ? 4.647 8.686 -5.393 1.00 94.50 87 GLN A CA 1
ATOM 627 C C . GLN A 1 87 ? 5.072 7.291 -4.905 1.00 94.50 87 GLN A C 1
ATOM 629 O O . GLN A 1 87 ? 6.059 6.736 -5.390 1.00 94.50 87 GLN A O 1
ATOM 634 N N . ILE A 1 88 ? 4.300 6.683 -3.997 1.00 94.69 88 ILE A N 1
ATOM 635 C CA . ILE A 1 88 ? 4.548 5.313 -3.517 1.00 94.69 88 ILE A CA 1
ATOM 636 C C . ILE A 1 88 ? 4.441 4.299 -4.663 1.00 94.69 88 ILE A C 1
ATOM 638 O O . ILE A 1 88 ? 5.287 3.416 -4.781 1.00 94.69 88 ILE A O 1
ATOM 642 N N . MET A 1 89 ? 3.434 4.429 -5.530 1.00 93.06 89 MET A N 1
ATOM 643 C CA . MET A 1 89 ? 3.247 3.550 -6.688 1.00 93.06 89 MET A CA 1
ATOM 644 C C . MET A 1 89 ? 4.384 3.698 -7.704 1.00 93.06 89 MET A C 1
ATOM 646 O O . MET A 1 89 ? 4.851 2.698 -8.244 1.00 93.06 89 MET A O 1
ATOM 650 N N . ALA A 1 90 ? 4.868 4.921 -7.936 1.00 93.50 90 ALA A N 1
ATOM 651 C CA . ALA A 1 90 ? 6.028 5.162 -8.790 1.00 93.50 90 ALA A CA 1
ATOM 652 C C . ALA A 1 90 ? 7.285 4.462 -8.245 1.00 93.50 90 ALA A C 1
ATOM 654 O O . ALA A 1 90 ? 7.997 3.803 -9.003 1.00 93.50 90 ALA A O 1
ATOM 655 N N . LEU A 1 91 ? 7.513 4.531 -6.928 1.00 94.69 91 LEU A N 1
ATOM 656 C CA . LEU A 1 91 ? 8.598 3.800 -6.272 1.00 94.69 91 LEU A CA 1
ATOM 657 C C . LEU A 1 91 ? 8.414 2.279 -6.388 1.00 94.69 91 LEU A C 1
ATOM 659 O O . LEU A 1 91 ? 9.363 1.566 -6.703 1.00 94.69 91 LEU A O 1
ATOM 663 N N . ALA A 1 92 ? 7.197 1.775 -6.178 1.00 93.69 92 ALA A N 1
ATOM 664 C CA . ALA A 1 92 ? 6.896 0.349 -6.287 1.00 93.69 92 ALA A CA 1
ATOM 665 C C . ALA A 1 92 ? 7.152 -0.195 -7.704 1.00 93.69 92 ALA A C 1
ATOM 667 O O . ALA A 1 92 ? 7.724 -1.272 -7.848 1.00 93.69 92 ALA A O 1
ATOM 668 N N . LEU A 1 93 ? 6.786 0.560 -8.746 1.00 92.69 93 LEU A N 1
ATOM 669 C CA . LEU A 1 93 ? 7.054 0.202 -10.144 1.00 92.69 93 LEU A CA 1
ATOM 670 C C . LEU A 1 93 ? 8.554 0.124 -10.445 1.00 92.69 93 LEU A C 1
ATOM 672 O O . LEU A 1 93 ? 8.992 -0.754 -11.185 1.00 92.69 93 LEU A O 1
ATOM 676 N N . GLU A 1 94 ? 9.349 1.024 -9.870 1.00 93.06 94 GLU A N 1
ATOM 677 C CA . GLU A 1 94 ? 10.802 0.993 -10.023 1.00 93.06 94 GLU A CA 1
ATOM 678 C C . GLU A 1 94 ? 11.418 -0.228 -9.321 1.00 93.06 94 GLU A C 1
ATOM 680 O O . GLU A 1 94 ? 12.228 -0.945 -9.912 1.00 93.06 94 GLU A O 1
ATOM 685 N N . LEU A 1 95 ? 10.965 -0.544 -8.104 1.00 93.19 95 LEU A N 1
ATOM 686 C CA . LEU A 1 95 ? 11.379 -1.758 -7.396 1.00 93.19 95 LEU A CA 1
ATOM 687 C C . LEU A 1 95 ? 11.003 -3.027 -8.171 1.00 93.19 95 LEU A C 1
ATOM 689 O O . LEU A 1 95 ? 11.818 -3.943 -8.283 1.00 93.19 95 LEU A O 1
ATOM 693 N N . ASP A 1 96 ? 9.801 -3.080 -8.745 1.00 91.94 96 ASP A N 1
ATOM 694 C CA . ASP A 1 96 ? 9.368 -4.214 -9.565 1.00 91.94 96 ASP A CA 1
ATOM 695 C C . ASP A 1 96 ? 10.260 -4.408 -10.798 1.00 91.94 96 ASP A C 1
ATOM 697 O O . ASP A 1 96 ? 10.703 -5.526 -11.078 1.00 91.94 96 ASP A O 1
ATOM 701 N N . ARG A 1 97 ? 10.636 -3.319 -11.483 1.00 91.31 97 ARG A N 1
ATOM 702 C CA . ARG A 1 97 ? 11.588 -3.364 -12.606 1.00 91.31 97 ARG A CA 1
ATOM 703 C C . ARG A 1 97 ? 12.950 -3.906 -12.188 1.00 91.31 97 ARG A C 1
ATOM 705 O O . ARG A 1 97 ? 13.511 -4.736 -12.902 1.00 91.31 97 ARG A O 1
ATOM 712 N N . GLN A 1 98 ? 13.471 -3.494 -11.035 1.00 89.69 98 GLN A N 1
ATOM 713 C CA . GLN A 1 98 ? 14.749 -3.993 -10.514 1.00 89.69 98 GLN A CA 1
ATOM 714 C C . GLN A 1 98 ? 14.675 -5.482 -10.158 1.00 89.69 98 GLN A C 1
ATOM 716 O O . GLN A 1 98 ? 15.568 -6.257 -10.512 1.00 89.69 98 GLN A O 1
ATOM 721 N N . MET A 1 99 ? 13.580 -5.918 -9.530 1.00 85.69 99 MET A N 1
ATOM 722 C CA . MET A 1 99 ? 13.335 -7.335 -9.252 1.00 85.69 99 MET A CA 1
ATOM 723 C C . MET A 1 99 ? 13.184 -8.149 -10.542 1.00 85.69 99 MET A C 1
ATOM 725 O O . MET A 1 99 ? 13.689 -9.269 -10.635 1.00 85.69 99 MET A O 1
ATOM 729 N N . ALA A 1 100 ? 12.524 -7.605 -11.566 1.00 85.62 100 ALA A N 1
ATOM 730 C CA . ALA A 1 100 ? 12.425 -8.219 -12.886 1.00 85.62 100 ALA A CA 1
ATOM 731 C C . ALA A 1 100 ? 13.793 -8.313 -13.582 1.00 85.62 100 ALA A C 1
ATOM 733 O O . ALA A 1 100 ? 14.126 -9.375 -14.106 1.00 85.62 100 ALA A O 1
ATOM 734 N N . ALA A 1 101 ? 14.625 -7.270 -13.518 1.00 81.31 101 ALA A N 1
ATOM 735 C CA . ALA A 1 101 ? 15.981 -7.275 -14.067 1.00 81.31 101 ALA A CA 1
ATOM 736 C C . ALA A 1 101 ? 16.885 -8.306 -13.365 1.00 81.31 101 ALA A C 1
ATOM 738 O O . ALA A 1 101 ? 17.582 -9.071 -14.030 1.00 81.31 101 ALA A O 1
ATOM 739 N N . GLY A 1 102 ? 16.815 -8.412 -12.034 1.00 78.50 102 GLY A N 1
ATOM 740 C CA . GLY A 1 102 ? 17.530 -9.440 -11.268 1.00 78.50 102 GLY A CA 1
ATOM 741 C C . GLY A 1 102 ? 17.026 -10.870 -11.520 1.00 78.50 102 GLY A C 1
ATOM 742 O O . GLY A 1 102 ? 17.794 -11.830 -11.416 1.00 78.50 102 GLY A O 1
ATOM 743 N N . ARG A 1 103 ? 15.745 -11.039 -11.884 1.00 68.12 103 ARG A N 1
ATOM 744 C CA . ARG A 1 103 ? 15.191 -12.318 -12.370 1.00 68.12 103 ARG A CA 1
ATOM 745 C C . ARG A 1 103 ? 15.679 -12.639 -13.787 1.00 68.12 103 ARG A C 1
ATOM 747 O O . ARG A 1 103 ? 16.092 -13.769 -14.037 1.00 68.12 103 ARG A O 1
ATOM 754 N N . ALA A 1 104 ? 15.713 -11.651 -14.682 1.00 62.28 104 ALA A N 1
ATOM 755 C CA . ALA A 1 104 ? 16.215 -11.798 -16.048 1.00 62.28 104 ALA A CA 1
ATOM 756 C C . ALA A 1 104 ? 17.722 -12.112 -16.087 1.00 62.28 104 ALA A C 1
ATOM 758 O O . ALA A 1 104 ? 18.143 -12.949 -16.881 1.00 62.28 104 ALA A O 1
ATOM 759 N N . GLY A 1 105 ? 18.510 -11.523 -15.181 1.00 58.97 105 GLY A N 1
ATOM 760 C CA . GLY A 1 105 ? 19.938 -11.813 -15.017 1.00 58.97 105 GLY A CA 1
ATOM 761 C C . GLY A 1 105 ? 20.246 -13.204 -14.446 1.00 58.97 105 GLY A C 1
ATOM 762 O O . GLY A 1 105 ? 21.328 -13.723 -14.679 1.00 58.97 105 GLY A O 1
ATOM 763 N N . ARG A 1 106 ? 19.300 -13.854 -13.749 1.00 54.88 106 ARG A N 1
ATOM 764 C CA . ARG A 1 106 ? 19.432 -15.263 -13.315 1.00 54.88 106 ARG A CA 1
ATOM 765 C C . ARG A 1 106 ? 18.926 -16.273 -14.347 1.00 54.88 106 ARG A C 1
ATOM 767 O O . ARG A 1 106 ? 19.360 -17.418 -14.323 1.00 54.88 106 ARG A O 1
ATOM 774 N N . ALA A 1 107 ? 18.043 -15.856 -15.255 1.00 50.72 107 ALA A N 1
ATOM 775 C CA . ALA A 1 107 ? 17.637 -16.650 -16.417 1.00 50.72 107 ALA A CA 1
ATOM 776 C C . ALA A 1 107 ? 18.624 -16.533 -17.600 1.00 50.72 107 ALA A C 1
ATOM 778 O O . ALA A 1 107 ? 18.568 -17.336 -18.526 1.00 50.72 107 ALA A O 1
ATOM 779 N N . GLN A 1 108 ? 19.548 -15.566 -17.557 1.00 50.88 108 GLN A N 1
ATOM 780 C CA . GLN A 1 108 ? 20.660 -15.411 -18.495 1.00 50.88 108 GLN A CA 1
ATOM 781 C C . GLN A 1 108 ? 21.971 -15.782 -17.790 1.00 50.88 108 GLN A C 1
ATOM 783 O O . GLN A 1 108 ? 22.713 -14.927 -17.314 1.00 50.88 108 GLN A O 1
ATOM 788 N N . GLY A 1 109 ? 22.253 -17.088 -17.729 1.00 46.22 109 GLY A N 1
ATOM 789 C CA . GLY A 1 109 ? 23.623 -17.589 -17.572 1.00 46.22 109 GLY A CA 1
ATOM 790 C C . GLY A 1 109 ? 24.546 -17.071 -18.699 1.00 46.22 109 GLY A C 1
ATOM 791 O O . GLY A 1 109 ? 24.060 -16.416 -19.617 1.00 46.22 109 GLY A O 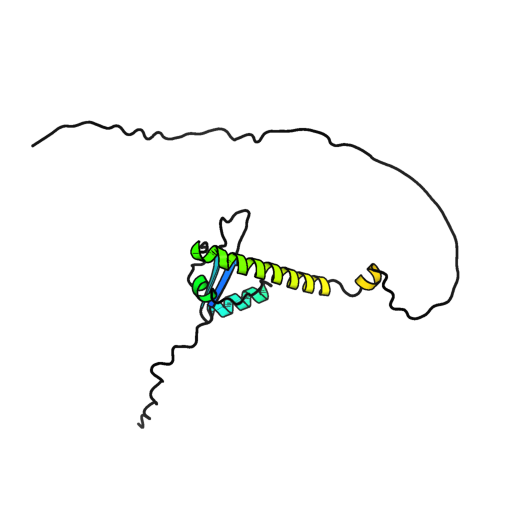1
ATOM 792 N N . PRO A 1 110 ? 25.860 -17.354 -18.648 1.00 51.50 110 PRO A N 1
ATOM 793 C CA . PRO A 1 110 ? 27.000 -16.521 -19.093 1.00 51.50 110 PRO A CA 1
ATOM 794 C C . PRO A 1 110 ? 27.153 -16.205 -20.603 1.00 51.50 110 PRO A C 1
ATOM 796 O O . PRO A 1 110 ? 28.263 -16.010 -21.089 1.00 51.50 110 PRO A O 1
ATOM 799 N 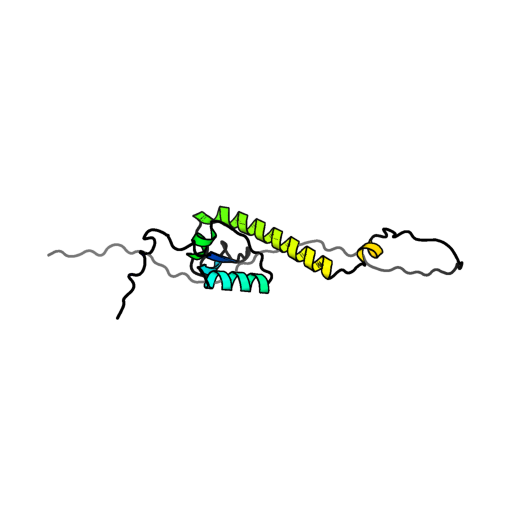N . ASP A 1 111 ? 26.073 -16.087 -21.365 1.00 58.12 111 ASP A N 1
ATOM 800 C CA . ASP A 1 111 ? 26.113 -15.860 -22.810 1.00 58.12 111 ASP A CA 1
ATOM 801 C C . ASP A 1 111 ? 26.173 -14.373 -23.204 1.00 58.12 111 ASP A C 1
ATOM 803 O O . ASP A 1 111 ? 26.456 -14.054 -24.348 1.00 58.12 111 ASP A O 1
ATOM 807 N N . LEU A 1 112 ? 26.010 -13.414 -22.283 1.00 55.28 112 LEU A N 1
ATOM 808 C CA . LEU A 1 112 ? 26.227 -11.992 -22.616 1.00 55.28 112 LEU A CA 1
ATOM 809 C C . LEU A 1 112 ? 27.697 -11.696 -22.984 1.00 55.28 112 LEU A C 1
ATOM 811 O O . LEU A 1 112 ? 27.952 -10.813 -23.801 1.00 55.28 112 LEU A O 1
ATOM 815 N N . ALA A 1 113 ? 28.655 -12.464 -22.448 1.00 54.84 113 ALA A N 1
ATOM 816 C CA . ALA A 1 113 ? 30.074 -12.364 -22.806 1.00 54.84 113 ALA A CA 1
ATOM 817 C C . ALA A 1 113 ? 30.357 -12.904 -24.220 1.00 54.84 113 ALA A C 1
ATOM 819 O O . ALA A 1 113 ? 31.109 -12.293 -24.980 1.00 54.84 113 ALA A O 1
ATOM 820 N N . ALA A 1 114 ? 29.698 -13.999 -24.603 1.00 53.03 114 ALA A N 1
ATOM 821 C CA . ALA A 1 114 ? 29.755 -14.536 -25.959 1.00 53.03 114 ALA A CA 1
ATOM 822 C C . ALA A 1 114 ? 28.979 -13.659 -26.961 1.00 53.03 114 ALA A C 1
ATOM 824 O O . ALA A 1 114 ? 29.415 -13.502 -28.100 1.00 53.03 114 ALA A O 1
ATOM 825 N N . ARG A 1 115 ? 27.892 -13.001 -26.530 1.00 49.69 115 ARG A N 1
ATOM 826 C CA . ARG A 1 115 ? 27.068 -12.132 -27.386 1.00 49.69 115 ARG A CA 1
ATOM 827 C C . ARG A 1 115 ? 27.640 -10.733 -27.621 1.00 49.69 115 ARG A C 1
ATOM 829 O O . ARG A 1 115 ? 27.349 -10.153 -28.662 1.00 49.69 115 ARG A O 1
ATOM 836 N N . TRP A 1 116 ? 28.438 -10.187 -26.701 1.00 55.97 116 TRP A N 1
ATOM 837 C CA . TRP A 1 116 ? 29.114 -8.891 -26.885 1.00 55.97 116 TRP A CA 1
ATOM 838 C C . TRP A 1 116 ? 30.585 -8.983 -27.298 1.00 55.97 116 TRP A C 1
ATOM 840 O O . TRP A 1 116 ? 31.223 -7.947 -27.468 1.00 55.97 116 TRP A O 1
ATOM 850 N N . GLY A 1 117 ? 31.132 -10.183 -27.507 1.00 50.78 117 GLY A N 1
ATOM 851 C CA . GLY A 1 117 ? 32.488 -10.344 -28.044 1.00 50.78 117 GLY A CA 1
ATOM 852 C C . GLY A 1 117 ? 33.580 -9.685 -27.193 1.00 50.78 117 GLY A C 1
ATOM 853 O O . GLY A 1 117 ? 34.629 -9.311 -27.715 1.00 50.78 117 GLY A O 1
ATOM 854 N N . LEU A 1 118 ? 33.350 -9.518 -25.889 1.00 54.00 118 LEU A N 1
ATOM 855 C CA . LEU A 1 118 ? 34.359 -9.008 -24.967 1.00 54.00 118 LEU A CA 1
ATOM 856 C C . LEU A 1 118 ? 35.157 -10.203 -24.444 1.00 54.00 118 LEU A C 1
ATOM 858 O O . LEU A 1 118 ? 34.744 -10.921 -23.538 1.00 54.00 118 LEU A O 1
ATOM 862 N N . ALA A 1 119 ? 36.282 -10.438 -25.115 1.00 43.03 119 ALA A N 1
ATOM 863 C CA . ALA A 1 119 ? 37.201 -11.541 -24.905 1.00 43.03 119 ALA A CA 1
ATOM 864 C C . ALA A 1 119 ? 37.671 -11.672 -23.446 1.00 43.03 119 ALA A C 1
ATOM 866 O O . ALA A 1 119 ? 38.305 -10.769 -22.900 1.00 43.03 119 ALA A O 1
ATOM 867 N N . ALA A 1 120 ? 37.496 -12.863 -22.869 1.00 47.34 120 ALA A N 1
ATOM 868 C CA . ALA A 1 120 ? 38.462 -13.366 -21.902 1.00 47.34 120 ALA A CA 1
ATOM 869 C C . ALA A 1 120 ? 39.683 -13.838 -22.703 1.00 47.34 120 ALA A C 1
ATOM 871 O O . ALA A 1 120 ? 39.703 -14.934 -23.262 1.00 47.34 120 ALA A O 1
ATOM 872 N N . GLY A 1 121 ? 40.673 -12.958 -22.839 1.00 45.56 121 GLY A N 1
ATOM 873 C CA . GLY A 1 121 ? 41.955 -13.297 -23.433 1.00 45.56 121 GLY A CA 1
ATOM 874 C C . GLY A 1 121 ? 42.656 -14.386 -22.627 1.00 45.56 121 GLY A C 1
ATOM 875 O O . GLY A 1 121 ? 43.055 -14.158 -21.490 1.00 45.56 121 GLY A O 1
ATOM 876 N N . ALA A 1 122 ? 42.851 -15.545 -23.248 1.00 45.62 122 ALA A N 1
ATOM 877 C CA . ALA A 1 122 ? 43.918 -16.475 -22.913 1.00 45.62 122 ALA A CA 1
ATOM 878 C C . ALA A 1 122 ? 44.279 -17.303 -24.161 1.00 45.62 122 ALA A C 1
ATOM 880 O O . ALA A 1 122 ? 43.686 -18.341 -24.418 1.00 45.62 122 ALA A O 1
ATOM 881 N N . GLY A 1 123 ? 45.265 -16.817 -24.925 1.00 33.97 123 GLY A N 1
ATOM 882 C CA . GLY A 1 123 ? 46.139 -17.651 -25.763 1.00 33.97 123 GLY A CA 1
ATOM 883 C C . GLY A 1 123 ? 45.688 -17.972 -27.196 1.00 33.97 123 GLY A C 1
ATOM 884 O O . GLY A 1 123 ? 44.820 -18.802 -27.426 1.00 33.97 123 GLY A O 1
ATOM 885 N N . SER A 1 124 ? 46.391 -17.389 -28.169 1.00 36.12 124 SER A N 1
ATOM 886 C CA . SER A 1 124 ? 46.627 -17.972 -29.507 1.00 36.12 124 SER A CA 1
ATOM 887 C C . SER A 1 124 ? 47.962 -18.755 -29.468 1.00 36.12 124 SER A C 1
ATOM 889 O O . SER A 1 124 ? 48.719 -18.503 -28.522 1.00 36.12 124 SER A O 1
ATOM 891 N N . PRO A 1 125 ? 48.369 -19.583 -30.465 1.00 61.34 125 PRO A N 1
ATOM 892 C CA . PRO A 1 125 ? 47.695 -19.971 -31.722 1.00 61.34 125 PRO A CA 1
ATOM 893 C C . PRO A 1 125 ? 47.794 -21.486 -32.074 1.00 61.34 125 PRO A C 1
ATOM 895 O O . PRO A 1 125 ? 48.628 -22.188 -31.512 1.00 61.34 125 PRO A O 1
ATOM 898 N N . ALA A 1 126 ? 47.029 -21.973 -33.072 1.00 36.09 126 ALA A N 1
ATOM 899 C CA . ALA A 1 126 ? 47.512 -22.892 -34.135 1.00 36.09 126 ALA A CA 1
ATOM 900 C C . ALA A 1 126 ? 46.389 -23.446 -35.047 1.00 36.09 126 ALA A C 1
ATOM 902 O O . ALA A 1 126 ? 45.373 -23.928 -34.561 1.00 36.09 126 ALA A O 1
ATOM 903 N N . GLY A 1 127 ? 46.659 -23.485 -36.362 1.00 35.47 127 GLY A N 1
ATOM 904 C CA . GLY A 1 127 ? 46.016 -24.374 -37.350 1.00 35.47 127 GLY A CA 1
ATOM 905 C C . GLY A 1 127 ? 44.825 -23.761 -38.102 1.00 35.47 127 GLY A C 1
ATOM 906 O O . GLY A 1 127 ? 43.725 -23.717 -37.580 1.00 35.47 127 GLY A O 1
ATOM 907 N N . ALA A 1 128 ? 45.018 -23.126 -39.261 1.00 37.97 128 ALA A N 1
ATOM 908 C CA . ALA A 1 128 ? 45.105 -23.750 -40.593 1.00 37.97 128 ALA A CA 1
ATOM 909 C C . ALA A 1 128 ? 43.746 -24.201 -41.173 1.00 37.97 128 ALA A C 1
ATOM 911 O O . ALA A 1 128 ? 43.081 -25.061 -40.611 1.00 37.97 128 ALA A O 1
ATOM 912 N N . GLY A 1 129 ? 43.398 -23.677 -42.357 1.00 35.53 129 GLY A N 1
ATOM 913 C CA . GLY A 1 129 ? 42.417 -24.303 -43.253 1.00 35.53 129 GLY A CA 1
ATOM 914 C C . GLY A 1 129 ? 41.416 -23.347 -43.899 1.00 35.53 129 GLY A C 1
ATOM 915 O O . GLY A 1 129 ? 40.353 -23.088 -43.353 1.00 35.53 129 GLY A O 1
ATOM 916 N N . SER A 1 130 ? 41.749 -22.849 -45.089 1.00 40.84 130 SER A N 1
ATOM 917 C CA . SER A 1 130 ? 40.865 -22.086 -45.974 1.00 40.84 130 SER A CA 1
ATOM 918 C C . SER A 1 130 ? 39.864 -22.963 -46.742 1.00 40.84 130 SER A C 1
ATOM 920 O O . SER A 1 130 ? 40.182 -24.106 -47.061 1.00 40.84 130 SER A O 1
ATOM 922 N N . SER A 1 131 ? 38.809 -22.312 -47.249 1.00 51.12 131 SER A N 1
ATOM 923 C CA . SER A 1 131 ? 38.317 -22.351 -48.649 1.00 51.12 131 SER A CA 1
ATOM 924 C C . SER A 1 131 ? 36.892 -22.870 -48.911 1.00 51.12 131 SER A C 1
ATOM 926 O O . SER A 1 131 ? 36.494 -23.932 -48.450 1.00 51.12 131 SER A O 1
ATOM 928 N N . GLY A 1 132 ? 36.189 -22.099 -49.758 1.00 38.03 132 GLY A N 1
ATOM 929 C CA . GLY A 1 132 ? 34.974 -22.458 -50.504 1.00 38.03 132 GLY A CA 1
ATOM 930 C C . GLY A 1 132 ? 33.680 -22.016 -49.816 1.00 38.03 132 GLY A C 1
ATOM 931 O O . GLY A 1 132 ? 33.476 -22.312 -48.653 1.00 38.03 132 GLY A O 1
ATOM 932 N N . GLY A 1 133 ? 32.736 -21.304 -50.423 1.00 36.69 133 GLY A N 1
ATOM 933 C CA . GLY A 1 133 ? 32.476 -20.944 -51.814 1.00 36.69 133 GLY A CA 1
ATOM 934 C C . GLY A 1 133 ? 31.018 -20.451 -51.903 1.00 36.69 133 GLY A C 1
ATOM 935 O O . GLY A 1 133 ? 30.219 -20.701 -51.007 1.00 36.69 133 GLY A O 1
ATOM 936 N N . ALA A 1 134 ? 30.711 -19.687 -52.948 1.00 37.91 134 ALA A N 1
ATOM 937 C CA . ALA A 1 134 ? 29.549 -18.812 -53.115 1.00 37.91 134 ALA A CA 1
ATOM 938 C C . ALA A 1 134 ? 28.197 -19.487 -53.456 1.00 37.91 134 ALA A C 1
ATOM 940 O O . ALA A 1 134 ? 28.153 -20.617 -53.929 1.00 37.91 134 ALA A O 1
ATOM 941 N N . GLY A 1 135 ? 27.113 -18.701 -53.345 1.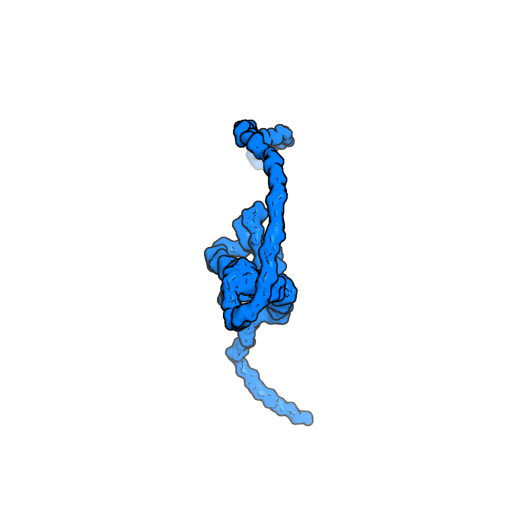00 35.94 135 GLY A N 1
ATOM 942 C CA . GLY A 1 135 ? 25.814 -18.898 -54.019 1.00 35.94 135 GLY A CA 1
ATOM 943 C C . GLY A 1 135 ? 24.660 -18.337 -53.171 1.00 35.94 135 GLY A C 1
ATOM 944 O O . GLY A 1 135 ? 24.406 -18.873 -52.106 1.00 35.94 135 GLY A O 1
ATOM 945 N N . ALA A 1 136 ? 24.049 -17.174 -53.435 1.00 34.34 136 ALA A N 1
ATOM 946 C CA . ALA A 1 136 ? 23.219 -16.731 -54.570 1.00 34.34 136 ALA A CA 1
ATOM 947 C C . ALA A 1 136 ? 21.714 -16.666 -54.202 1.00 34.34 136 ALA A C 1
ATOM 949 O O . ALA A 1 136 ? 21.216 -17.502 -53.459 1.00 34.34 136 ALA A O 1
ATOM 950 N N . ALA A 1 137 ? 21.029 -15.693 -54.826 1.00 38.94 137 ALA A N 1
ATOM 951 C CA . ALA A 1 137 ? 19.579 -15.424 -54.903 1.00 38.94 137 ALA A CA 1
ATOM 952 C C . ALA A 1 137 ? 18.928 -14.749 -53.670 1.00 38.94 137 ALA A C 1
ATOM 954 O O . ALA A 1 137 ? 18.880 -15.313 -52.589 1.00 38.94 137 ALA A O 1
ATOM 955 N N . ALA A 1 138 ? 18.518 -13.474 -53.700 1.00 38.78 138 ALA A N 1
ATOM 956 C CA . ALA A 1 138 ? 17.563 -12.767 -54.572 1.00 38.78 138 ALA A CA 1
ATOM 957 C C . ALA A 1 138 ? 16.093 -13.169 -54.352 1.00 38.78 138 ALA A C 1
ATOM 959 O O . ALA A 1 138 ? 15.684 -14.271 -54.704 1.00 38.78 138 ALA A O 1
ATOM 960 N N . GLY A 1 139 ? 15.282 -12.206 -53.896 1.00 36.78 139 GLY A N 1
ATOM 961 C CA . GLY A 1 139 ? 13.860 -12.168 -54.227 1.00 36.78 139 GLY A CA 1
ATOM 962 C C . GLY A 1 139 ? 12.927 -11.598 -53.158 1.00 36.78 139 GLY A C 1
ATOM 963 O O . GLY A 1 139 ? 12.685 -12.250 -52.154 1.00 36.78 139 GLY A O 1
ATOM 964 N N . SER A 1 140 ? 12.258 -10.493 -53.525 1.00 41.31 140 SER A N 1
ATOM 965 C CA . SER A 1 140 ? 10.898 -10.095 -53.097 1.00 41.31 140 SER A CA 1
ATOM 966 C C . SER A 1 140 ? 10.737 -9.490 -51.690 1.00 41.31 140 SER A C 1
ATOM 968 O O . SER A 1 140 ? 11.240 -10.026 -50.723 1.00 41.31 140 SER A O 1
ATOM 970 N N . ARG A 1 141 ? 9.979 -8.416 -51.448 1.00 50.69 141 ARG A N 1
ATOM 971 C CA . ARG A 1 141 ? 8.991 -7.665 -52.237 1.00 50.69 141 ARG A CA 1
ATOM 972 C C . ARG A 1 141 ? 8.799 -6.305 -51.549 1.00 50.69 141 ARG A C 1
ATOM 974 O O . ARG A 1 141 ? 8.724 -6.235 -50.328 1.00 50.69 141 ARG A O 1
ATOM 981 N N . SER A 1 142 ? 8.688 -5.256 -52.356 1.00 40.34 142 SER A N 1
ATOM 982 C CA . SER A 1 142 ? 8.179 -3.944 -51.961 1.00 40.34 142 SER A CA 1
ATOM 983 C C . SER A 1 142 ? 6.675 -3.909 -52.240 1.00 40.34 142 SER A C 1
ATOM 985 O O . SER A 1 142 ? 6.231 -4.421 -53.270 1.00 40.34 142 SER A O 1
ATOM 987 N N . GLY A 1 143 ? 5.898 -3.332 -51.329 1.00 42.41 143 GLY A N 1
ATOM 988 C CA . GLY A 1 143 ? 4.467 -3.090 -51.477 1.00 42.41 143 GLY A CA 1
ATOM 989 C C . GLY A 1 143 ? 4.030 -2.005 -50.486 1.00 42.41 143 GLY A C 1
ATOM 990 O O . GLY A 1 143 ? 4.287 -2.165 -49.294 1.00 42.41 143 GLY A O 1
ATOM 991 N N . PRO A 1 144 ? 3.427 -0.891 -50.939 1.00 61.31 144 PRO A N 1
ATOM 992 C CA . PRO A 1 144 ? 3.038 0.216 -50.072 1.00 61.31 144 PRO A CA 1
ATOM 993 C C . PRO A 1 144 ? 1.617 0.018 -49.528 1.00 61.31 144 PRO A C 1
ATOM 995 O O . PRO A 1 144 ? 0.733 -0.427 -50.257 1.00 61.31 144 PRO A O 1
ATOM 998 N N . VAL A 1 145 ? 1.361 0.438 -48.285 1.00 57.06 145 VAL A N 1
ATOM 999 C CA . VAL A 1 145 ? -0.007 0.702 -47.814 1.00 57.06 145 VAL A CA 1
ATOM 1000 C C . VAL A 1 145 ? -0.168 2.198 -47.569 1.00 57.06 145 VAL A C 1
ATOM 1002 O O . VAL A 1 145 ? 0.501 2.803 -46.733 1.00 57.06 145 VAL A O 1
ATOM 1005 N N . ARG A 1 146 ? -1.035 2.808 -48.375 1.00 44.22 146 ARG A N 1
ATOM 1006 C CA . ARG A 1 146 ? -1.462 4.201 -48.294 1.00 44.22 146 ARG A CA 1
ATOM 1007 C C . ARG A 1 146 ? -2.986 4.190 -48.218 1.00 44.22 146 ARG A C 1
ATOM 1009 O O . ARG A 1 146 ? -3.618 3.689 -49.140 1.00 44.22 146 ARG A O 1
ATOM 1016 N N . GLY A 1 147 ? -3.540 4.830 -47.190 1.00 39.41 147 GLY A N 1
ATOM 1017 C CA . GLY A 1 147 ? -4.794 5.583 -47.308 1.00 39.41 147 GLY A CA 1
ATOM 1018 C C . GLY A 1 147 ? -6.037 5.063 -46.573 1.00 39.41 147 GLY A C 1
ATOM 1019 O O . GLY A 1 147 ? -6.402 3.904 -46.705 1.00 39.41 147 GLY A O 1
ATOM 1020 N N . GLY A 1 148 ? -6.722 6.018 -45.921 1.00 37.59 148 GLY A N 1
ATOM 1021 C CA . GLY A 1 148 ? -8.148 6.005 -45.542 1.00 37.59 148 GLY A CA 1
ATOM 1022 C C . GLY A 1 148 ? -8.419 5.386 -44.167 1.00 37.59 148 GLY A C 1
ATOM 1023 O O . GLY A 1 148 ? -8.013 4.264 -43.931 1.00 37.59 148 GLY A O 1
ATOM 1024 N N . GLY A 1 149 ? -9.036 6.035 -43.174 1.00 46.38 149 GLY A N 1
ATOM 1025 C CA . GLY A 1 149 ? -10.103 7.038 -43.216 1.00 46.38 149 GLY A CA 1
ATOM 1026 C C . GLY A 1 149 ? -11.449 6.358 -42.916 1.00 46.38 149 GLY A C 1
ATOM 1027 O O . GLY A 1 149 ? -11.926 5.601 -43.749 1.00 46.38 149 GLY A O 1
ATOM 1028 N N . GLY A 1 150 ? -12.045 6.616 -41.746 1.00 40.41 150 GLY A N 1
ATOM 1029 C CA . GLY A 1 150 ? -13.380 6.124 -41.354 1.00 40.41 150 GLY A CA 1
ATOM 1030 C C . GLY A 1 150 ? -13.546 6.154 -39.830 1.00 40.41 150 GLY A C 1
ATOM 1031 O O . GLY A 1 150 ? -12.871 5.414 -39.130 1.00 40.41 150 GLY A O 1
ATOM 1032 N N . SER A 1 151 ? -14.187 7.189 -39.280 1.00 51.69 151 SER A N 1
ATOM 1033 C CA . SER A 1 151 ? -15.618 7.207 -38.914 1.00 51.69 151 SER A CA 1
ATOM 1034 C C . SER A 1 151 ? -15.909 6.335 -37.690 1.00 51.69 151 SER A C 1
ATOM 1036 O O . SER A 1 151 ? -16.104 5.130 -37.807 1.00 51.69 151 SER A O 1
ATOM 1038 N N . TRP A 1 152 ? -15.929 6.955 -36.506 1.00 51.56 152 TRP A N 1
ATOM 1039 C CA . TRP A 1 152 ? -16.494 6.343 -35.305 1.00 51.56 152 TRP A CA 1
ATOM 1040 C C . TRP A 1 152 ? -18.016 6.445 -35.406 1.00 51.56 152 TRP A C 1
ATOM 1042 O O . TRP A 1 152 ? -18.615 7.434 -34.988 1.00 51.56 152 TRP A O 1
ATOM 1052 N N . ASP A 1 153 ? -18.612 5.441 -36.038 1.00 55.25 153 ASP A N 1
ATOM 1053 C CA . ASP A 1 153 ? -20.054 5.227 -36.068 1.00 55.25 153 ASP A CA 1
ATOM 1054 C C . ASP A 1 153 ? -20.580 4.976 -34.646 1.00 55.25 153 ASP A C 1
ATOM 1056 O O . ASP A 1 153 ? -20.110 4.093 -33.924 1.00 55.25 153 ASP A O 1
ATOM 1060 N N . ALA A 1 154 ? -21.557 5.786 -34.246 1.00 54.12 154 ALA A N 1
ATOM 1061 C CA . ALA A 1 154 ? -22.326 5.632 -33.020 1.00 54.12 154 ALA A CA 1
ATOM 1062 C C . ALA A 1 154 ? -23.428 4.565 -33.200 1.00 54.12 154 ALA A C 1
ATOM 1064 O O . ALA A 1 154 ? -23.995 4.455 -34.287 1.00 54.12 154 ALA A O 1
ATOM 1065 N N . PRO A 1 155 ? -23.810 3.808 -32.155 1.00 65.88 155 PRO A N 1
ATOM 1066 C CA . PRO A 1 155 ? -24.935 2.877 -32.241 1.00 65.88 155 PRO A CA 1
ATOM 1067 C C . PRO A 1 155 ? -26.307 3.589 -32.125 1.00 65.88 155 PRO A C 1
ATOM 1069 O O . PRO A 1 155 ? -26.430 4.552 -31.361 1.00 65.88 155 PRO A O 1
ATOM 1072 N N . PRO A 1 156 ? -27.363 3.118 -32.827 1.00 58.81 156 PRO A N 1
ATOM 1073 C CA . PRO A 1 156 ? -28.703 3.712 -32.784 1.00 58.81 156 PRO A CA 1
ATOM 1074 C C . PRO A 1 156 ? -29.657 3.061 -31.756 1.00 58.81 156 PRO A C 1
ATOM 1076 O O . PRO A 1 156 ? -29.664 1.845 -31.591 1.00 58.81 156 PRO A O 1
ATOM 1079 N N . GLY A 1 157 ? -30.539 3.892 -31.169 1.00 51.12 157 GLY A N 1
ATOM 1080 C CA . GLY A 1 157 ? -31.796 3.538 -30.464 1.00 51.12 157 GLY A CA 1
ATOM 1081 C C . GLY A 1 157 ? -31.623 3.157 -28.984 1.00 51.12 157 GLY A C 1
ATOM 1082 O O . GLY A 1 157 ? -30.983 2.162 -28.691 1.00 51.12 157 GLY A O 1
ATOM 1083 N N . GLY A 1 158 ? -32.113 3.872 -27.961 1.00 51.47 158 GLY A N 1
ATOM 1084 C CA . GLY A 1 158 ? -33.408 4.544 -27.718 1.00 51.47 158 GLY A CA 1
ATOM 1085 C C . GLY A 1 158 ? -34.104 3.836 -26.519 1.00 51.47 158 GLY A C 1
ATOM 1086 O O . GLY A 1 158 ? -33.703 2.715 -26.215 1.00 51.47 158 GLY A O 1
ATOM 1087 N N . PRO A 1 159 ? -35.148 4.368 -25.839 1.00 59.50 159 PRO A N 1
ATOM 1088 C CA . PRO A 1 159 ? -35.671 5.733 -25.768 1.00 59.50 159 PRO A CA 1
ATOM 1089 C C . PRO A 1 159 ? -35.597 6.359 -24.349 1.00 59.50 159 PRO A C 1
ATOM 1091 O O . PRO A 1 159 ? -35.444 5.687 -23.332 1.00 59.50 159 PRO A O 1
ATOM 1094 N N . ALA A 1 160 ? -35.780 7.679 -24.292 1.00 60.66 160 ALA A N 1
ATOM 1095 C CA . ALA A 1 160 ? -35.983 8.452 -23.067 1.00 60.66 160 ALA A CA 1
ATOM 1096 C C . ALA A 1 160 ? -37.387 8.244 -22.462 1.00 60.66 160 ALA A C 1
ATOM 1098 O O . ALA A 1 160 ? -38.356 8.150 -23.220 1.00 60.66 160 ALA A O 1
ATOM 1099 N N . PRO A 1 161 ? -37.546 8.340 -21.131 1.00 60.38 161 PRO A N 1
ATOM 1100 C CA . PRO A 1 161 ? -38.795 8.795 -20.541 1.00 60.38 161 PRO A CA 1
ATOM 1101 C C . PRO A 1 161 ? -38.729 10.278 -20.154 1.00 60.38 161 PRO A C 1
ATOM 1103 O O . PRO A 1 161 ? -37.821 10.758 -19.476 1.00 60.38 161 PRO A O 1
ATOM 1106 N N . ARG A 1 162 ? -39.750 10.985 -20.635 1.00 54.88 162 ARG A N 1
ATOM 1107 C CA . ARG A 1 162 ? -40.103 12.374 -20.364 1.00 54.88 162 ARG A CA 1
ATOM 1108 C C . ARG A 1 162 ? -40.538 12.514 -18.904 1.00 54.88 162 ARG A C 1
ATOM 1110 O O . ARG A 1 162 ? -41.441 11.804 -18.475 1.00 54.88 162 ARG A O 1
ATOM 1117 N N . GLY A 1 163 ? -39.960 13.470 -18.189 1.00 47.91 163 GLY A N 1
ATOM 1118 C CA . GLY A 1 163 ? -40.537 14.039 -16.973 1.00 47.91 163 GLY A CA 1
ATOM 1119 C C . GLY A 1 163 ? -40.737 15.528 -17.201 1.00 47.91 163 GLY A C 1
ATOM 1120 O O . GLY A 1 163 ? -39.803 16.304 -17.020 1.00 47.91 163 GLY A O 1
ATOM 1121 N N . HIS A 1 164 ? -41.917 15.908 -17.686 1.00 56.62 164 HIS A N 1
ATOM 1122 C CA . HIS A 1 164 ? -42.358 17.299 -17.703 1.00 56.62 164 HIS A CA 1
ATOM 1123 C C . HIS A 1 164 ? -43.035 17.570 -16.351 1.00 56.62 164 HIS A C 1
ATOM 1125 O O . HIS A 1 164 ? -43.886 16.769 -15.961 1.00 56.62 164 HIS A O 1
ATOM 1131 N N . PRO A 1 165 ? -42.651 18.616 -15.608 1.00 56.31 165 PRO A N 1
ATOM 1132 C CA . PRO A 1 165 ? -43.398 19.039 -14.435 1.00 56.31 165 PRO A CA 1
ATOM 1133 C C . PRO A 1 165 ? -44.631 19.826 -14.891 1.00 56.31 165 PRO A C 1
ATOM 1135 O O . PRO A 1 165 ? -44.480 20.873 -15.516 1.00 56.31 165 PRO A O 1
ATOM 1138 N N . ASP A 1 166 ? -45.828 19.334 -14.574 1.00 57.53 166 ASP A N 1
ATOM 1139 C CA . ASP A 1 166 ? -47.041 20.156 -14.580 1.00 57.53 166 ASP A CA 1
ATOM 1140 C C . ASP A 1 166 ? -47.147 20.878 -13.228 1.00 57.53 166 ASP A C 1
ATOM 1142 O O . ASP A 1 166 ? -47.179 20.219 -12.181 1.00 57.53 166 ASP A O 1
ATOM 1146 N N . PRO A 1 167 ? -47.167 22.218 -13.212 1.00 61.09 167 PRO A N 1
ATOM 1147 C CA . PRO A 1 167 ? -47.672 22.986 -12.095 1.00 61.09 167 PRO A CA 1
ATOM 1148 C C . PRO A 1 167 ? -49.173 23.251 -12.277 1.00 61.09 167 PRO A C 1
ATOM 1150 O O . PRO A 1 167 ? -49.634 23.508 -13.383 1.00 61.09 167 PRO A O 1
ATOM 1153 N N . ASP A 1 168 ? -49.863 23.326 -11.143 1.00 56.88 168 ASP A N 1
ATOM 1154 C CA . ASP A 1 168 ? -51.183 23.942 -10.969 1.00 56.88 168 ASP A CA 1
ATOM 1155 C C . ASP A 1 168 ? -52.410 23.043 -11.207 1.00 56.88 168 ASP A C 1
ATOM 1157 O O . ASP A 1 168 ? -52.869 22.831 -12.321 1.00 56.88 168 ASP A O 1
ATOM 1161 N N . ASP A 1 169 ? -52.993 22.594 -10.095 1.00 56.53 169 ASP A N 1
ATOM 1162 C CA . ASP A 1 169 ? -54.443 22.617 -9.920 1.00 56.53 169 ASP A CA 1
ATOM 1163 C C . ASP A 1 169 ? -54.736 22.915 -8.443 1.00 56.53 169 ASP A C 1
ATOM 1165 O O . ASP A 1 169 ? -54.535 22.097 -7.543 1.00 56.53 169 ASP A O 1
ATOM 1169 N N . GLY A 1 170 ? -55.142 24.159 -8.189 1.00 55.22 170 GLY A N 1
ATOM 1170 C CA . GLY A 1 170 ? -55.611 24.627 -6.891 1.00 55.22 170 GLY A CA 1
ATOM 1171 C C . GLY A 1 170 ? -57.013 24.131 -6.506 1.00 55.22 170 GLY A C 1
ATOM 1172 O O . GLY A 1 170 ? -57.684 23.436 -7.267 1.00 55.22 170 GLY A O 1
ATOM 1173 N N . ARG A 1 171 ? -57.479 24.646 -5.349 1.00 51.53 171 ARG A N 1
ATOM 1174 C CA . ARG A 1 171 ? -58.776 24.451 -4.635 1.00 51.53 171 ARG A CA 1
ATOM 1175 C C . ARG A 1 171 ? -58.698 23.367 -3.550 1.00 51.53 171 ARG A C 1
ATOM 1177 O O . ARG A 1 171 ? -58.217 22.279 -3.809 1.00 51.53 171 ARG A O 1
ATOM 1184 N N . SER A 1 172 ? -59.137 23.545 -2.305 1.00 56.56 172 SER A N 1
ATOM 1185 C CA . SER A 1 172 ? -59.893 24.579 -1.576 1.00 56.56 172 SER A CA 1
ATOM 1186 C C . SER A 1 172 ? -59.451 24.480 -0.105 1.00 56.56 172 SER A C 1
ATOM 1188 O O . SER A 1 172 ? -59.174 23.387 0.370 1.00 56.56 172 SER A O 1
ATOM 1190 N N . GLN A 1 173 ? -59.143 25.581 0.579 1.00 59.06 173 GLN A N 1
ATOM 1191 C CA . GLN A 1 173 ? -60.018 26.261 1.551 1.00 59.06 173 GLN A CA 1
ATOM 1192 C C . GLN A 1 173 ? -60.934 25.387 2.429 1.00 59.06 173 GLN A C 1
ATOM 1194 O O . GLN A 1 173 ? -61.762 24.644 1.902 1.00 59.06 173 GLN A O 1
ATOM 1199 N N . ALA A 1 174 ? -60.858 25.728 3.726 1.00 57.12 174 ALA A N 1
ATOM 1200 C CA . ALA A 1 174 ? -61.804 25.562 4.838 1.00 57.12 174 ALA A CA 1
ATOM 1201 C C . ALA A 1 174 ? -61.506 24.422 5.821 1.00 57.12 174 ALA A C 1
ATOM 1203 O O . ALA A 1 174 ? -61.630 23.240 5.441 1.00 57.12 174 ALA A O 1
#